Protein AF-A0A1M6G8F4-F1 (afdb_monomer)

InterPro domains:
  IPR012903 Nif11 domain [PF07862] (1-48)

Foldseek 3Di:
DALVLLLVCLVCLLPPPPLVVLLLPDPAPVSNQVSCVVVVSHDDPVSNVVSLVVQCVP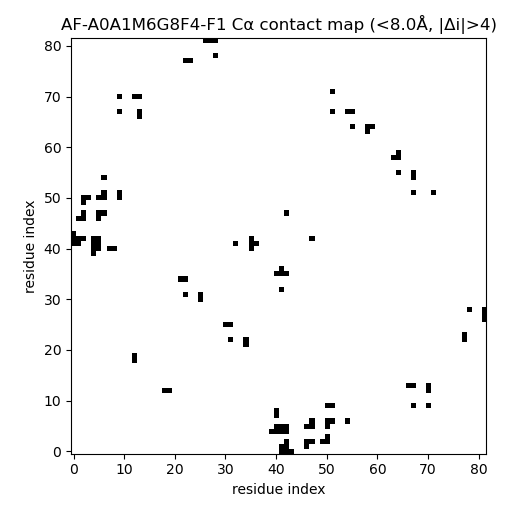DPDPVSNVSSVVSVVSVVVSNVVD

Sequence (82 aa):
MTVANAQKFIKRGLTDSELRARLNRAADPGEIQQILEEEDLGFTPGEFDEAYHHALTECQTNDAANQIKEFEGWWDLLFRTF

Radius of gyration: 12.18 Å; Cα contacts (8 Å, |Δi|>4): 63; chains: 1; bounding box: 22×26×32 Å

Structure (mmCIF, N/CA/C/O backbone):
data_AF-A0A1M6G8F4-F1
#
_entry.id   AF-A0A1M6G8F4-F1
#
loop_
_atom_site.group_PDB
_atom_site.id
_atom_site.type_symbol
_atom_site.label_atom_id
_atom_site.label_alt_id
_atom_site.label_comp_id
_atom_site.label_asym_id
_atom_site.label_entity_id
_atom_site.label_seq_id
_atom_site.pdbx_PDB_ins_code
_atom_site.Cartn_x
_atom_site.Cartn_y
_atom_site.Cartn_z
_atom_site.occupancy
_atom_site.B_iso_or_equiv
_atom_site.auth_seq_id
_atom_site.auth_comp_id
_atom_site.auth_asym_id
_atom_site.auth_atom_id
_atom_site.pdbx_PDB_model_num
ATOM 1 N N . MET A 1 1 ? -7.067 10.044 7.394 1.00 57.94 1 MET A N 1
ATOM 2 C CA . MET A 1 1 ? -6.502 9.084 6.425 1.00 57.94 1 MET A CA 1
ATOM 3 C C . MET A 1 1 ? -6.544 9.758 5.071 1.00 57.94 1 MET A C 1
ATOM 5 O O . MET A 1 1 ? -7.428 10.585 4.882 1.00 57.94 1 MET A O 1
ATOM 9 N N . THR A 1 2 ? -5.497 9.606 4.266 1.00 84.50 2 THR A N 1
ATOM 10 C CA . THR A 1 2 ? -5.312 10.419 3.055 1.00 84.50 2 THR A CA 1
ATOM 11 C C . THR A 1 2 ? -4.767 9.551 1.934 1.00 84.50 2 THR A C 1
ATOM 13 O O . THR A 1 2 ? -3.982 8.639 2.199 1.00 84.50 2 THR A O 1
ATOM 16 N N . VAL A 1 3 ? -5.061 9.910 0.685 1.00 90.81 3 VAL A N 1
ATOM 17 C CA . VAL A 1 3 ? -4.402 9.362 -0.517 1.00 90.81 3 VAL A CA 1
ATOM 18 C C . VAL A 1 3 ? -2.870 9.393 -0.380 1.00 90.81 3 VAL A C 1
ATOM 20 O O . VAL A 1 3 ? -2.180 8.476 -0.816 1.00 90.81 3 VAL A O 1
ATOM 23 N N . ALA A 1 4 ? -2.312 10.386 0.323 1.00 92.88 4 ALA A N 1
ATOM 24 C CA . ALA A 1 4 ? -0.877 10.464 0.595 1.00 92.88 4 ALA A CA 1
ATOM 25 C C . ALA A 1 4 ? -0.343 9.295 1.450 1.00 92.88 4 ALA A C 1
ATOM 27 O O . ALA A 1 4 ? 0.800 8.878 1.259 1.00 92.88 4 ALA A O 1
ATOM 28 N N . ASN A 1 5 ? -1.141 8.736 2.366 1.00 95.31 5 ASN A N 1
ATOM 29 C CA . ASN A 1 5 ? -0.755 7.538 3.121 1.00 95.31 5 ASN A CA 1
ATOM 30 C C . ASN A 1 5 ? -0.725 6.305 2.218 1.00 95.31 5 ASN A C 1
ATOM 32 O O . ASN A 1 5 ? 0.233 5.540 2.282 1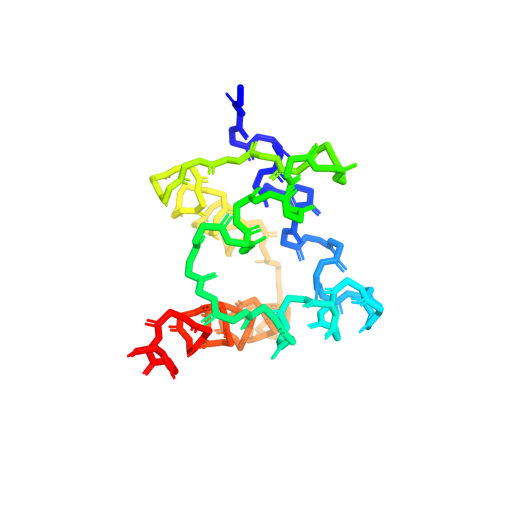.00 95.31 5 ASN A O 1
ATOM 36 N N . ALA A 1 6 ? -1.703 6.157 1.323 1.00 95.38 6 ALA A N 1
ATOM 37 C CA . ALA A 1 6 ? -1.700 5.089 0.327 1.00 95.38 6 ALA A CA 1
ATOM 38 C C . ALA A 1 6 ? -0.505 5.205 -0.639 1.00 95.38 6 ALA A C 1
ATOM 40 O O . ALA A 1 6 ? 0.167 4.218 -0.927 1.00 95.38 6 ALA A O 1
ATOM 41 N N . GLN A 1 7 ? -0.140 6.420 -1.058 1.00 94.31 7 GLN A N 1
ATOM 42 C CA . GLN A 1 7 ? 1.067 6.647 -1.863 1.00 94.31 7 GLN A CA 1
ATOM 43 C C . GLN A 1 7 ? 2.353 6.276 -1.110 1.00 94.31 7 GLN A C 1
ATOM 45 O O . GLN A 1 7 ? 3.259 5.667 -1.686 1.00 94.31 7 GLN A O 1
ATOM 50 N N . LYS A 1 8 ? 2.454 6.631 0.179 1.00 95.25 8 LYS A N 1
ATOM 51 C CA . LYS A 1 8 ? 3.572 6.200 1.035 1.00 95.25 8 LYS A CA 1
ATOM 52 C C . LYS A 1 8 ? 3.605 4.682 1.161 1.00 95.25 8 LYS A C 1
ATOM 54 O O . LYS A 1 8 ? 4.684 4.104 1.056 1.00 95.25 8 LYS A O 1
ATOM 59 N N . PHE A 1 9 ? 2.447 4.052 1.338 1.00 96.44 9 PHE A N 1
ATOM 60 C CA . PHE A 1 9 ? 2.326 2.604 1.417 1.00 96.44 9 PHE A CA 1
ATOM 61 C C . PHE A 1 9 ? 2.811 1.921 0.141 1.00 96.44 9 PHE A C 1
ATOM 63 O O . PHE A 1 9 ? 3.634 1.023 0.247 1.00 96.44 9 PHE A O 1
ATOM 70 N N . ILE A 1 10 ? 2.412 2.379 -1.049 1.00 94.44 10 ILE A N 1
ATOM 71 C CA . ILE A 1 10 ? 2.894 1.811 -2.321 1.00 94.44 10 ILE A CA 1
ATOM 72 C C . ILE A 1 10 ? 4.423 1.922 -2.414 1.00 94.44 10 ILE A C 1
ATOM 74 O O . ILE A 1 10 ? 5.113 0.933 -2.652 1.00 94.44 10 ILE A O 1
ATOM 78 N N . LYS A 1 11 ? 4.987 3.108 -2.151 1.00 93.19 11 LYS A N 1
ATOM 79 C CA . LYS A 1 11 ? 6.446 3.329 -2.210 1.00 93.19 11 LYS A CA 1
ATOM 80 C C . LYS 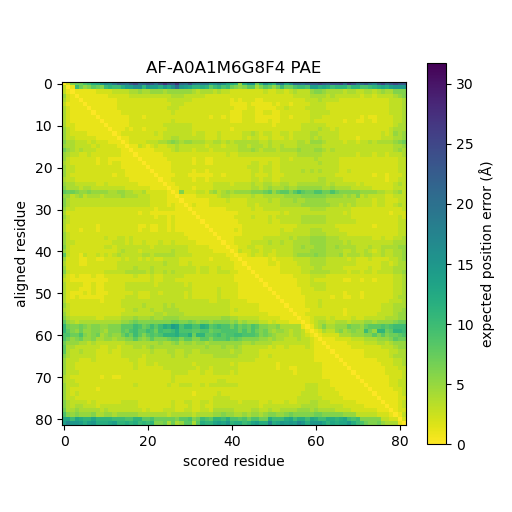A 1 11 ? 7.208 2.457 -1.212 1.00 93.19 11 LYS A C 1
ATOM 82 O O . LYS A 1 11 ? 8.255 1.896 -1.538 1.00 93.19 11 LYS A O 1
ATOM 87 N N . ARG A 1 12 ? 6.684 2.340 0.008 1.00 94.62 12 ARG A N 1
ATOM 88 C CA . ARG A 1 12 ? 7.308 1.566 1.077 1.00 94.62 12 ARG A CA 1
ATOM 89 C C . ARG A 1 12 ? 7.132 0.069 0.846 1.00 94.62 12 ARG A C 1
ATOM 91 O O . ARG A 1 12 ? 8.114 -0.648 0.888 1.00 94.62 12 ARG A O 1
ATOM 98 N N . GLY A 1 13 ? 5.946 -0.404 0.487 1.00 93.12 13 GLY A N 1
ATOM 99 C CA . GLY A 1 13 ? 5.662 -1.811 0.198 1.00 93.12 13 GLY A CA 1
ATOM 100 C C . GLY A 1 13 ? 6.404 -2.376 -1.023 1.00 93.12 13 GLY A C 1
ATOM 101 O O . GLY A 1 13 ? 6.554 -3.592 -1.143 1.00 93.12 13 GLY A O 1
ATOM 102 N N . LEU A 1 14 ? 6.928 -1.523 -1.908 1.00 91.75 14 LEU A N 1
ATOM 103 C CA . LEU A 1 14 ? 7.850 -1.936 -2.972 1.00 91.75 14 LEU A CA 1
ATOM 104 C C . LEU A 1 14 ? 9.268 -2.258 -2.466 1.00 91.75 14 LEU A C 1
ATOM 106 O O . LEU A 1 14 ? 9.975 -3.023 -3.115 1.00 91.75 14 LEU A O 1
ATOM 110 N N . THR A 1 15 ? 9.697 -1.695 -1.332 1.00 92.50 15 THR A N 1
ATOM 111 C CA . THR A 1 15 ? 11.094 -1.775 -0.854 1.00 92.50 15 THR A CA 1
ATOM 112 C C . THR A 1 15 ? 11.250 -2.394 0.539 1.00 92.50 15 THR A C 1
ATOM 114 O O . THR A 1 15 ? 12.293 -2.968 0.845 1.00 92.50 15 THR A O 1
ATOM 117 N N . ASP A 1 16 ? 10.213 -2.327 1.369 1.00 94.44 16 ASP A N 1
ATOM 118 C CA . ASP A 1 16 ? 10.178 -2.792 2.752 1.00 94.44 16 ASP A CA 1
ATOM 119 C C . ASP A 1 16 ? 9.638 -4.227 2.820 1.00 94.44 16 ASP A C 1
ATOM 121 O O . ASP 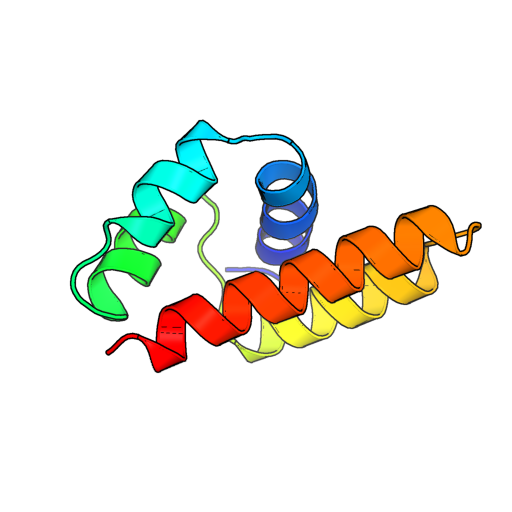A 1 16 ? 8.429 -4.485 2.830 1.00 94.44 16 ASP A O 1
ATOM 125 N N . SER A 1 17 ? 10.563 -5.186 2.842 1.00 93.12 17 SER A N 1
ATOM 126 C CA . SER A 1 17 ? 10.242 -6.610 2.945 1.00 93.12 17 SER A CA 1
ATOM 127 C C . SER A 1 17 ? 9.685 -7.004 4.316 1.00 93.12 17 SER A C 1
ATOM 129 O O . SER A 1 17 ? 8.934 -7.978 4.397 1.00 93.12 17 SER A O 1
ATOM 131 N N . GLU A 1 18 ? 9.996 -6.256 5.377 1.00 94.69 18 GLU A N 1
ATOM 132 C CA . GLU A 1 18 ? 9.503 -6.520 6.730 1.00 94.69 18 GLU A CA 1
ATOM 133 C C . GLU A 1 18 ? 8.025 -6.146 6.854 1.00 94.69 18 GLU A C 1
ATOM 135 O O . GLU A 1 18 ? 7.225 -6.958 7.328 1.00 94.69 18 GLU A O 1
ATOM 140 N N . LEU A 1 19 ? 7.636 -4.981 6.324 1.00 94.94 19 LEU A N 1
ATOM 141 C CA . LEU A 1 19 ? 6.234 -4.574 6.224 1.00 94.94 19 LEU A CA 1
ATOM 142 C C . LEU A 1 19 ? 5.414 -5.619 5.459 1.00 94.94 19 LEU A C 1
ATOM 144 O O . LEU A 1 19 ? 4.373 -6.071 5.938 1.00 94.94 19 LEU A O 1
ATOM 148 N N . ARG A 1 20 ? 5.904 -6.072 4.296 1.00 94.75 20 ARG A N 1
ATOM 149 C CA . ARG A 1 20 ? 5.224 -7.129 3.530 1.00 94.75 20 ARG A CA 1
ATOM 150 C C . ARG A 1 20 ? 5.126 -8.424 4.326 1.00 94.75 20 ARG A C 1
ATOM 152 O O . ARG A 1 20 ? 4.082 -9.067 4.301 1.00 94.75 20 ARG A O 1
ATOM 159 N N . ALA A 1 21 ? 6.188 -8.837 5.015 1.00 94.88 21 ALA A N 1
ATOM 160 C CA . ALA A 1 21 ? 6.174 -10.063 5.808 1.00 94.88 21 ALA A CA 1
ATOM 161 C C . ALA A 1 21 ? 5.151 -9.999 6.952 1.00 94.88 21 ALA A C 1
ATOM 163 O O . ALA A 1 21 ? 4.490 -11.001 7.214 1.00 94.88 21 ALA A O 1
ATOM 164 N N . ARG A 1 22 ? 4.990 -8.838 7.600 1.00 95.44 22 ARG A N 1
ATOM 165 C CA . ARG A 1 22 ? 3.947 -8.619 8.614 1.00 95.44 22 ARG A CA 1
ATOM 166 C C . ARG A 1 22 ? 2.549 -8.719 8.011 1.00 95.44 22 ARG A C 1
ATOM 168 O O . ARG A 1 22 ? 1.742 -9.488 8.516 1.00 95.44 22 ARG A O 1
ATOM 175 N N . LEU A 1 23 ? 2.296 -8.039 6.892 1.00 95.38 23 LEU A N 1
ATOM 176 C CA . LEU A 1 23 ? 0.991 -8.065 6.219 1.00 95.38 23 LEU A CA 1
ATOM 177 C C . LEU A 1 23 ? 0.606 -9.468 5.724 1.00 95.38 23 LEU A C 1
ATOM 179 O O . LEU A 1 23 ? -0.539 -9.869 5.866 1.00 95.38 23 LEU A O 1
ATOM 183 N N . ASN A 1 24 ? 1.562 -10.254 5.216 1.00 94.62 24 ASN A N 1
ATOM 184 C CA . ASN A 1 24 ? 1.308 -11.645 4.807 1.00 94.62 24 ASN A CA 1
ATOM 185 C C . ASN A 1 24 ? 1.014 -12.594 5.987 1.00 94.62 24 ASN A C 1
ATOM 187 O O . ASN A 1 24 ? 0.555 -13.709 5.760 1.00 94.62 24 ASN A O 1
ATOM 191 N N . ARG A 1 25 ? 1.340 -12.208 7.228 1.00 94.69 25 ARG A N 1
ATOM 192 C CA . ARG A 1 25 ? 1.052 -13.002 8.435 1.00 94.69 25 ARG A CA 1
ATOM 193 C C . ARG A 1 25 ? -0.275 -12.633 9.090 1.00 94.69 25 ARG A C 1
ATOM 195 O O . ARG A 1 25 ? -0.661 -13.336 10.019 1.00 94.69 25 ARG A O 1
ATOM 202 N N . ALA A 1 26 ? -0.924 -11.562 8.635 1.00 94.94 26 ALA A N 1
ATOM 203 C CA . ALA A 1 26 ? -2.217 -11.153 9.152 1.00 94.94 26 ALA A CA 1
ATOM 204 C C . ALA A 1 26 ? -3.234 -12.293 8.989 1.00 94.94 26 ALA A C 1
ATOM 206 O O . ALA A 1 26 ? -3.275 -12.950 7.948 1.00 94.94 26 ALA A O 1
ATOM 207 N N . ALA A 1 27 ? -4.023 -12.536 10.029 1.00 90.00 27 ALA A N 1
ATOM 208 C CA . ALA A 1 27 ? -4.995 -13.618 10.106 1.00 90.00 27 ALA A CA 1
ATOM 209 C C . ALA A 1 27 ? -6.353 -13.250 9.495 1.00 90.00 27 ALA A C 1
ATOM 211 O O . ALA A 1 27 ? -7.108 -14.148 9.122 1.00 90.00 27 ALA A O 1
ATOM 212 N N . ASP A 1 28 ? -6.653 -11.954 9.377 1.00 93.19 28 ASP A N 1
ATOM 213 C CA . ASP A 1 28 ? -7.871 -11.438 8.761 1.00 93.19 28 ASP A CA 1
ATOM 214 C C . ASP A 1 28 ? -7.686 -9.996 8.227 1.00 93.19 28 ASP A C 1
ATOM 216 O O . ASP A 1 28 ? -6.688 -9.330 8.533 1.00 93.19 28 ASP A O 1
ATOM 220 N N . PRO A 1 29 ? -8.640 -9.473 7.428 1.00 91.06 29 PRO A N 1
ATOM 221 C CA . PRO A 1 29 ? -8.572 -8.109 6.898 1.00 91.06 29 PRO A CA 1
ATOM 222 C C . PRO A 1 29 ? -8.513 -7.004 7.965 1.00 91.06 29 PRO A C 1
ATOM 224 O O . PRO A 1 29 ? -7.995 -5.920 7.698 1.00 91.06 29 PRO A O 1
ATOM 227 N N . GLY A 1 30 ? -9.052 -7.248 9.162 1.00 93.56 30 GLY A N 1
ATOM 228 C CA . GLY A 1 30 ? -8.998 -6.309 10.278 1.00 93.56 30 GLY A CA 1
ATOM 229 C C . GLY A 1 30 ? -7.584 -6.166 10.837 1.00 93.56 30 GLY A C 1
ATOM 230 O O . GLY A 1 30 ? -7.154 -5.048 11.115 1.00 93.56 30 GLY A O 1
ATOM 231 N N . GLU A 1 31 ? -6.828 -7.261 10.932 1.00 95.06 31 GLU A N 1
ATOM 232 C CA . GLU A 1 31 ? -5.417 -7.221 11.340 1.00 95.06 31 GLU A CA 1
ATOM 233 C C . GLU A 1 31 ? -4.544 -6.485 10.309 1.00 95.06 31 GLU A C 1
ATOM 235 O O . GLU A 1 31 ? -3.669 -5.707 10.686 1.00 95.06 31 GLU A O 1
ATOM 240 N N . ILE A 1 32 ? -4.829 -6.630 9.008 1.00 94.38 32 ILE A N 1
ATOM 241 C CA . ILE A 1 32 ? -4.172 -5.827 7.959 1.00 94.38 32 ILE A CA 1
ATOM 242 C C . ILE A 1 32 ? -4.378 -4.331 8.216 1.00 94.38 32 ILE A C 1
ATOM 244 O O . ILE A 1 32 ? -3.417 -3.559 8.181 1.00 94.38 32 ILE A O 1
ATOM 248 N N . GLN A 1 33 ? -5.617 -3.922 8.501 1.00 93.81 33 GLN A N 1
ATOM 249 C CA . GLN A 1 33 ? -5.935 -2.525 8.785 1.00 93.81 33 GLN A CA 1
ATOM 250 C C . GLN A 1 33 ? -5.210 -2.020 10.042 1.00 93.81 33 GLN A C 1
ATOM 252 O O . GLN A 1 33 ? -4.670 -0.917 10.025 1.00 93.81 33 GLN A O 1
ATOM 257 N N . GLN A 1 34 ? -5.132 -2.834 11.099 1.00 95.31 34 GLN A N 1
ATOM 258 C CA . GLN A 1 34 ? -4.391 -2.486 12.316 1.00 95.31 34 GLN A CA 1
ATOM 259 C C . GLN A 1 34 ? -2.898 -2.290 12.042 1.00 95.31 34 GLN A C 1
ATOM 261 O O . GLN A 1 34 ? -2.339 -1.279 12.455 1.00 95.31 34 GLN A O 1
ATOM 266 N N . ILE A 1 35 ? -2.263 -3.195 11.286 1.00 95.56 35 ILE A N 1
ATOM 267 C CA . ILE A 1 35 ? -0.847 -3.062 10.903 1.00 95.56 35 ILE A CA 1
ATOM 268 C C . ILE A 1 35 ? -0.621 -1.759 10.128 1.00 95.56 35 ILE A C 1
ATOM 270 O O . ILE A 1 35 ? 0.359 -1.059 10.368 1.00 95.56 35 ILE A O 1
ATOM 274 N N . LEU A 1 36 ? -1.519 -1.408 9.203 1.00 94.75 36 LEU A N 1
ATOM 275 C CA . LEU A 1 36 ? -1.412 -0.151 8.464 1.00 94.75 36 LEU A CA 1
ATOM 276 C C . LEU A 1 36 ? -1.567 1.071 9.377 1.00 94.75 36 LEU A C 1
ATOM 278 O O . LEU A 1 36 ? -0.849 2.051 9.199 1.00 94.75 36 LEU A O 1
ATOM 282 N N . GLU A 1 37 ? -2.470 1.033 10.353 1.00 94.12 37 GLU A N 1
ATOM 283 C CA . GLU A 1 37 ? -2.653 2.120 11.319 1.00 94.12 37 GLU A CA 1
ATOM 284 C C . GLU A 1 37 ? -1.447 2.289 12.252 1.00 94.12 37 GLU A C 1
ATOM 286 O O . GLU A 1 37 ? -0.999 3.417 12.449 1.00 94.12 37 GLU A O 1
ATOM 291 N N . GLU A 1 38 ? -0.873 1.192 12.756 1.00 94.62 38 GLU A N 1
ATOM 292 C CA . GLU A 1 38 ? 0.345 1.196 13.584 1.00 94.62 38 GLU A CA 1
ATOM 293 C C . GLU A 1 38 ? 1.555 1.808 12.867 1.00 94.62 38 GLU A C 1
ATOM 295 O O . GLU A 1 38 ? 2.434 2.391 13.500 1.00 94.62 38 GLU A O 1
ATOM 300 N N . GLU A 1 39 ? 1.600 1.680 11.543 1.00 92.88 39 GLU A N 1
ATOM 301 C CA . GLU A 1 39 ? 2.682 2.177 10.694 1.00 92.88 39 GLU A CA 1
ATOM 302 C C . GLU A 1 39 ? 2.440 3.605 10.168 1.00 92.88 39 GLU A C 1
ATOM 304 O O . GLU A 1 39 ? 3.189 4.071 9.306 1.00 92.88 39 GLU A O 1
ATOM 309 N N . ASP A 1 40 ? 1.395 4.298 10.644 1.00 92.44 40 ASP A N 1
ATOM 310 C CA . ASP A 1 40 ? 0.927 5.597 10.127 1.00 92.44 40 ASP A CA 1
ATOM 311 C C . ASP A 1 40 ? 0.566 5.563 8.621 1.00 92.44 40 ASP A C 1
ATOM 313 O O . ASP A 1 40 ? 0.622 6.567 7.898 1.00 92.44 40 ASP A O 1
ATOM 317 N N . LEU A 1 41 ? 0.160 4.389 8.135 1.00 94.38 41 LEU A N 1
ATOM 318 C CA . LEU A 1 41 ? -0.209 4.091 6.750 1.00 94.38 41 LEU A CA 1
ATOM 319 C C . LEU A 1 41 ? -1.703 3.788 6.581 1.00 94.38 41 LEU A C 1
ATOM 321 O O . LEU A 1 41 ? -2.088 3.242 5.558 1.00 94.38 41 LEU A O 1
ATOM 325 N N . GLY A 1 42 ? -2.568 4.155 7.528 1.00 93.25 42 GLY A N 1
ATOM 326 C CA . GLY A 1 42 ? -4.013 3.943 7.389 1.00 93.25 42 GLY A CA 1
ATOM 327 C C . GLY A 1 42 ? -4.613 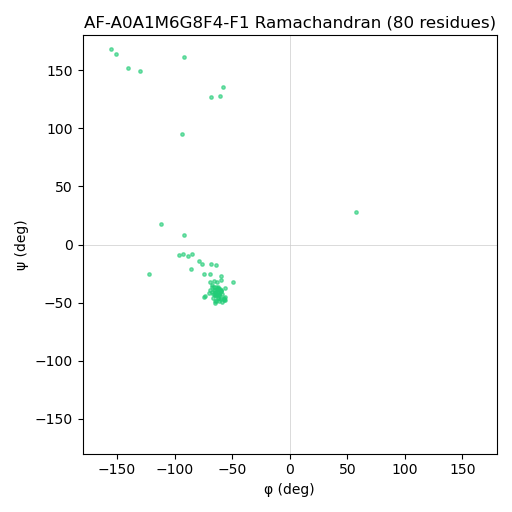4.678 6.175 1.00 93.25 42 GLY A C 1
ATOM 328 O O . GLY A 1 42 ? -4.430 5.898 6.025 1.00 93.25 42 GLY A O 1
ATOM 329 N N . PHE A 1 43 ? -5.343 3.935 5.336 1.00 95.06 43 PHE A N 1
ATOM 330 C CA . PHE A 1 43 ? -6.116 4.406 4.178 1.00 95.06 43 PHE A CA 1
ATOM 331 C C . PHE A 1 43 ? -7.324 3.491 3.912 1.00 95.06 43 PHE A C 1
ATOM 333 O O . PHE A 1 43 ? -7.400 2.370 4.402 1.00 95.06 43 PHE A O 1
ATOM 340 N N . THR A 1 44 ? -8.276 3.978 3.124 1.00 93.19 44 THR A N 1
ATOM 341 C CA . THR A 1 44 ? -9.435 3.229 2.622 1.00 93.19 44 THR A CA 1
ATOM 342 C C . THR A 1 44 ? -9.144 2.583 1.260 1.00 93.19 44 THR A C 1
ATOM 344 O O . THR A 1 44 ? -8.252 3.042 0.543 1.00 93.19 44 THR A O 1
ATOM 347 N N . PRO A 1 45 ? -9.927 1.575 0.827 1.00 91.06 45 PRO A N 1
ATOM 348 C CA . PRO A 1 45 ? -9.749 0.961 -0.492 1.00 91.06 45 PRO A CA 1
ATOM 349 C C . PRO A 1 45 ? -9.814 1.959 -1.660 1.00 91.06 45 PRO A C 1
ATOM 351 O O . PRO A 1 45 ? -9.036 1.848 -2.600 1.00 91.06 45 PRO A O 1
ATOM 354 N N . GLY A 1 46 ? -10.694 2.966 -1.587 1.00 93.12 46 GLY A N 1
ATOM 355 C CA . GLY A 1 46 ? -10.783 4.006 -2.619 1.00 93.12 46 GLY A CA 1
ATOM 356 C C . GLY A 1 46 ? -9.552 4.917 -2.664 1.00 93.12 46 GLY A C 1
ATOM 357 O O . GLY A 1 46 ? -9.101 5.291 -3.740 1.00 93.12 46 GLY A O 1
ATOM 358 N N . GLU A 1 47 ? -8.960 5.227 -1.507 1.00 94.94 47 GLU A N 1
ATOM 359 C CA . GLU A 1 47 ? -7.708 5.996 -1.445 1.00 94.94 47 GLU A CA 1
ATOM 360 C C . GLU A 1 47 ? -6.515 5.198 -1.985 1.00 94.94 47 GLU A C 1
ATOM 362 O O . GLU A 1 47 ? -5.600 5.786 -2.563 1.00 94.94 47 GLU A O 1
ATOM 367 N N . PHE A 1 48 ? -6.521 3.872 -1.811 1.00 95.44 48 PHE A N 1
ATOM 368 C CA . PHE A 1 48 ? -5.535 2.992 -2.434 1.00 95.44 48 PHE A CA 1
ATOM 369 C C . PHE A 1 48 ? -5.653 3.004 -3.956 1.00 95.44 48 PHE A C 1
ATOM 371 O O . PHE A 1 48 ? -4.648 3.214 -4.632 1.00 95.44 48 PHE A O 1
ATOM 378 N N . ASP A 1 49 ? -6.868 2.836 -4.480 1.00 94.56 49 ASP A N 1
ATOM 379 C CA . ASP A 1 49 ? -7.136 2.862 -5.920 1.00 94.56 49 ASP A CA 1
ATOM 380 C C . ASP A 1 49 ? -6.674 4.185 -6.552 1.00 94.56 49 ASP A C 1
ATOM 382 O O . ASP A 1 49 ? -5.949 4.193 -7.548 1.00 94.56 49 ASP A O 1
ATOM 386 N N . GLU A 1 50 ? -6.989 5.319 -5.922 1.00 95.38 50 GLU A N 1
ATOM 387 C CA . GLU A 1 50 ? -6.539 6.634 -6.387 1.00 95.38 50 GLU A CA 1
ATOM 388 C C . GLU A 1 50 ? -5.005 6.762 -6.363 1.00 95.38 50 GLU A C 1
ATOM 390 O O . GLU A 1 50 ? -4.391 7.208 -7.338 1.00 95.38 50 GLU A O 1
ATOM 395 N N . ALA A 1 51 ? -4.360 6.334 -5.274 1.00 95.75 51 ALA A N 1
ATOM 396 C CA . ALA A 1 51 ? -2.905 6.368 -5.153 1.00 95.75 51 ALA A CA 1
ATOM 397 C C . ALA A 1 51 ? -2.205 5.457 -6.171 1.00 95.75 51 ALA A C 1
ATOM 399 O O . ALA A 1 51 ? -1.150 5.824 -6.694 1.00 95.75 51 ALA A O 1
ATOM 400 N N . TYR A 1 52 ? -2.788 4.298 -6.469 1.00 95.69 52 TYR A N 1
ATOM 401 C CA . TYR A 1 52 ? -2.298 3.362 -7.473 1.00 95.69 52 TYR A CA 1
ATOM 402 C C . TYR A 1 52 ? -2.359 3.962 -8.882 1.00 95.69 52 TYR A C 1
ATOM 404 O O . TYR A 1 52 ? -1.341 4.004 -9.580 1.00 95.69 52 TYR A O 1
ATOM 412 N N . HIS A 1 53 ? -3.510 4.516 -9.276 1.00 94.62 53 HIS A N 1
ATOM 413 C CA . HIS A 1 53 ? -3.664 5.191 -10.567 1.00 94.62 53 HIS A CA 1
ATOM 414 C C . HIS A 1 53 ? -2.706 6.378 -10.712 1.00 94.62 53 HIS A C 1
ATOM 416 O O . HIS A 1 53 ? -2.109 6.581 -11.776 1.00 94.62 53 HIS A O 1
ATOM 422 N N . HIS A 1 54 ? -2.510 7.139 -9.633 1.00 93.56 54 HIS A N 1
ATOM 423 C CA . HIS A 1 54 ? -1.525 8.215 -9.597 1.00 93.56 54 HIS A CA 1
ATOM 424 C C . HIS A 1 54 ? -0.105 7.681 -9.821 1.00 93.56 54 HIS A C 1
ATOM 426 O O . HIS A 1 54 ? 0.613 8.179 -10.686 1.00 93.56 54 HIS A O 1
ATOM 432 N N . ALA A 1 55 ? 0.285 6.627 -9.101 1.00 92.31 55 ALA A N 1
ATOM 433 C CA . ALA A 1 55 ? 1.615 6.035 -9.204 1.00 92.31 55 ALA A CA 1
ATOM 434 C C . ALA A 1 55 ? 1.901 5.475 -10.611 1.00 92.31 55 ALA A C 1
ATOM 436 O O . ALA A 1 55 ? 3.006 5.649 -11.127 1.00 92.31 55 ALA A O 1
ATOM 437 N N . LEU A 1 56 ? 0.906 4.866 -11.267 1.00 93.12 56 LEU A N 1
ATOM 438 C CA . LEU A 1 56 ? 1.021 4.437 -12.663 1.00 93.12 56 LEU A CA 1
ATOM 439 C C . LEU A 1 56 ? 1.170 5.612 -13.633 1.00 93.12 56 LEU A C 1
ATOM 441 O O . LEU A 1 56 ? 1.949 5.520 -14.579 1.00 93.12 56 LEU A O 1
ATOM 445 N N . THR A 1 57 ? 0.447 6.707 -13.400 1.00 91.38 57 THR A N 1
ATOM 446 C CA . THR A 1 57 ? 0.508 7.907 -14.249 1.00 91.38 57 THR A CA 1
ATOM 447 C C . THR A 1 57 ? 1.865 8.610 -14.143 1.00 91.38 57 THR A C 1
ATOM 449 O O . THR A 1 57 ? 2.367 9.136 -15.134 1.00 91.38 57 THR A O 1
ATOM 452 N N . GLU A 1 58 ? 2.485 8.604 -12.961 1.00 89.06 58 GLU A N 1
ATOM 453 C CA . GLU A 1 58 ? 3.809 9.201 -12.732 1.00 89.06 58 GLU A CA 1
ATOM 454 C C . GLU A 1 58 ? 4.973 8.352 -13.269 1.00 89.06 58 GLU A C 1
ATOM 456 O O . GLU A 1 58 ? 6.091 8.856 -13.422 1.00 89.06 58 GLU A O 1
ATOM 461 N N . CYS A 1 59 ? 4.745 7.067 -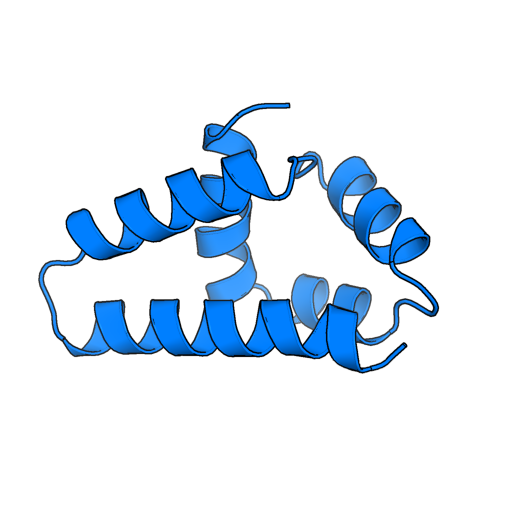13.555 1.00 87.06 59 CYS A N 1
ATOM 462 C CA . CYS A 1 59 ? 5.792 6.180 -14.046 1.00 87.06 59 CYS A CA 1
ATOM 463 C C . CYS A 1 59 ? 6.247 6.552 -15.456 1.00 87.06 59 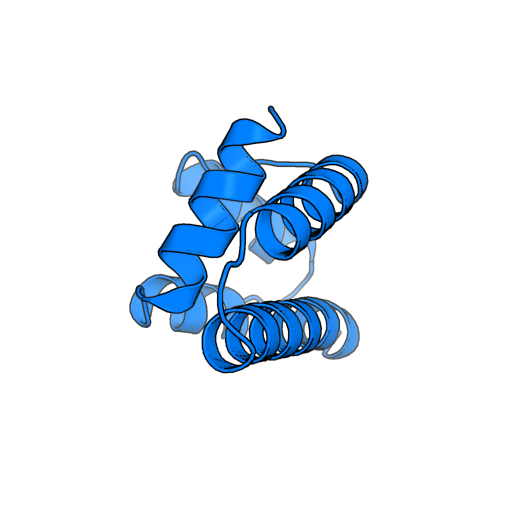CYS A C 1
ATOM 465 O O . CYS A 1 59 ? 5.468 6.606 -16.401 1.00 87.06 59 CYS A O 1
ATOM 467 N N . GLN A 1 60 ? 7.558 6.731 -15.612 1.00 84.50 60 GLN A N 1
ATOM 468 C CA . GLN A 1 60 ? 8.174 7.081 -16.894 1.00 84.50 60 GLN A CA 1
ATOM 469 C C . GLN A 1 60 ? 8.709 5.859 -17.654 1.00 84.50 60 GLN A C 1
ATOM 471 O O . GLN A 1 60 ? 9.112 5.982 -18.810 1.00 84.50 60 GLN A O 1
ATOM 476 N N . THR A 1 61 ? 8.739 4.681 -17.020 1.00 89.94 61 THR A N 1
ATOM 477 C CA . THR A 1 61 ? 9.275 3.445 -17.604 1.00 89.94 61 THR A CA 1
ATOM 478 C C . THR A 1 61 ? 8.297 2.284 -17.465 1.00 89.94 61 THR A C 1
ATOM 480 O O . THR A 1 61 ? 7.546 2.186 -16.492 1.00 89.94 61 THR A O 1
ATOM 483 N N . ASN A 1 62 ? 8.345 1.369 -18.436 1.00 87.50 62 ASN A N 1
ATOM 484 C CA . ASN A 1 62 ? 7.543 0.146 -18.407 1.00 87.50 62 ASN A CA 1
ATOM 485 C C . ASN A 1 62 ? 7.902 -0.749 -17.213 1.00 87.50 62 ASN A C 1
ATOM 487 O O . ASN A 1 62 ? 7.007 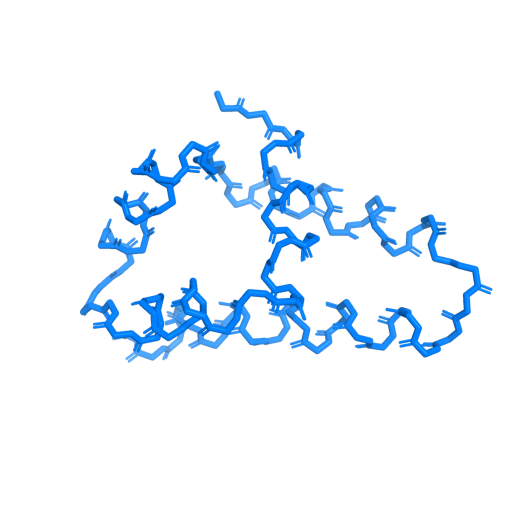-1.335 -16.613 1.00 87.50 62 ASN A O 1
ATOM 491 N N . ASP A 1 63 ? 9.181 -0.824 -16.837 1.00 89.31 63 ASP A N 1
ATOM 492 C CA . ASP A 1 63 ? 9.617 -1.633 -15.694 1.00 89.31 63 ASP A CA 1
ATOM 493 C C . ASP A 1 63 ? 9.025 -1.129 -14.372 1.00 89.31 63 ASP A C 1
ATOM 495 O O . ASP A 1 63 ? 8.516 -1.926 -13.586 1.00 89.31 63 ASP A O 1
ATOM 499 N N . ALA A 1 64 ? 9.005 0.190 -14.147 1.00 88.69 64 ALA A N 1
ATOM 500 C CA . ALA A 1 64 ? 8.399 0.769 -12.948 1.00 88.69 64 ALA A CA 1
ATOM 501 C C . ALA A 1 64 ? 6.880 0.531 -12.910 1.00 88.69 64 ALA A C 1
ATOM 503 O O . ALA A 1 64 ? 6.333 0.141 -11.879 1.00 88.69 64 ALA A O 1
ATOM 504 N N . ALA A 1 65 ? 6.203 0.688 -14.052 1.00 91.62 65 ALA A N 1
ATOM 505 C CA . ALA A 1 65 ? 4.776 0.396 -14.156 1.00 91.62 65 ALA A CA 1
ATOM 506 C C . ALA A 1 65 ? 4.467 -1.089 -13.882 1.00 91.62 65 ALA A C 1
ATOM 508 O O . ALA A 1 65 ? 3.472 -1.399 -13.229 1.00 91.62 65 ALA A O 1
ATOM 509 N N . ASN A 1 66 ? 5.321 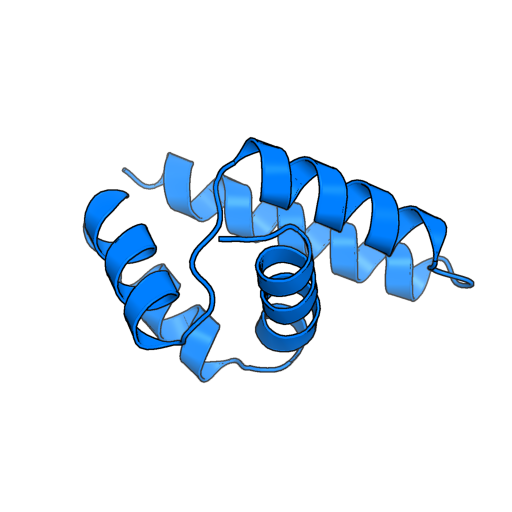-2.010 -14.340 1.00 93.50 66 ASN A N 1
ATOM 510 C CA . ASN A 1 66 ? 5.171 -3.439 -14.061 1.00 93.50 66 ASN A CA 1
ATOM 511 C C . ASN A 1 66 ? 5.336 -3.749 -12.569 1.00 93.50 66 ASN A C 1
ATOM 513 O O . ASN A 1 66 ? 4.508 -4.468 -12.020 1.00 93.50 66 ASN A O 1
ATOM 517 N N . GLN A 1 67 ? 6.321 -3.154 -11.891 1.00 92.94 67 GLN A N 1
ATOM 518 C CA . GLN A 1 67 ? 6.499 -3.333 -10.443 1.00 92.94 67 GLN A CA 1
ATOM 519 C C . GLN A 1 67 ? 5.279 -2.868 -9.639 1.00 92.94 67 GLN A C 1
ATOM 521 O O . GLN A 1 67 ? 4.875 -3.526 -8.682 1.00 92.94 67 GLN A O 1
ATOM 526 N N . ILE A 1 68 ? 4.662 -1.754 -10.038 1.00 94.69 68 ILE A N 1
ATOM 527 C CA . ILE A 1 68 ? 3.448 -1.243 -9.389 1.00 94.69 68 ILE A CA 1
ATOM 528 C C . ILE A 1 68 ? 2.256 -2.180 -9.622 1.00 94.69 68 ILE A C 1
ATOM 530 O O . ILE A 1 68 ? 1.513 -2.457 -8.684 1.00 94.69 68 ILE A O 1
ATOM 534 N N . LYS A 1 69 ? 2.099 -2.727 -10.833 1.00 94.94 69 LYS A N 1
ATOM 535 C CA . LYS A 1 69 ? 1.056 -3.726 -11.134 1.00 94.94 69 LYS A CA 1
ATOM 536 C C . LYS A 1 69 ? 1.249 -5.025 -10.356 1.00 94.94 69 LYS A C 1
ATOM 538 O O . LYS A 1 69 ? 0.293 -5.588 -9.838 1.00 94.94 69 LYS A O 1
ATOM 543 N N . GLU A 1 70 ? 2.486 -5.503 -10.250 1.00 94.94 70 GLU A N 1
ATOM 544 C CA . GLU A 1 70 ? 2.812 -6.671 -9.426 1.00 94.94 70 GLU A CA 1
ATOM 545 C C . GLU A 1 70 ? 2.514 -6.413 -7.944 1.00 94.94 70 GLU A C 1
ATOM 547 O O . GLU A 1 70 ? 2.052 -7.306 -7.232 1.00 94.94 70 GLU A O 1
ATOM 552 N N . PHE A 1 71 ? 2.746 -5.184 -7.477 1.00 95.19 71 PHE A N 1
ATOM 553 C CA . PHE A 1 71 ? 2.417 -4.774 -6.118 1.00 95.19 71 PHE A CA 1
ATOM 554 C C . PHE A 1 71 ? 0.907 -4.756 -5.857 1.00 95.19 71 PHE A C 1
ATOM 556 O O . PHE A 1 71 ? 0.478 -5.319 -4.853 1.00 95.19 71 PHE A O 1
ATOM 563 N N . GLU A 1 72 ? 0.106 -4.182 -6.758 1.00 95.62 72 GLU A N 1
ATOM 564 C CA . GLU A 1 72 ? -1.363 -4.244 -6.688 1.00 95.62 72 GLU A CA 1
ATOM 565 C C . GLU A 1 72 ? -1.852 -5.696 -6.673 1.00 95.62 72 GLU A C 1
ATOM 567 O O . GLU A 1 72 ? -2.631 -6.077 -5.805 1.00 95.62 72 GLU A O 1
ATOM 572 N N . GLY A 1 73 ? -1.324 -6.543 -7.560 1.00 95.12 73 GLY A N 1
ATOM 573 C CA . GLY A 1 73 ? -1.687 -7.959 -7.589 1.00 95.12 73 GLY A CA 1
ATOM 574 C C . GLY A 1 73 ? -1.372 -8.685 -6.277 1.00 95.12 73 GLY A C 1
ATOM 575 O O . GLY A 1 73 ? -2.169 -9.495 -5.808 1.00 95.12 73 GLY A O 1
ATOM 576 N N . TRP A 1 74 ? -0.233 -8.386 -5.646 1.00 95.25 74 TRP A N 1
ATOM 577 C CA . TRP A 1 74 ? 0.082 -8.904 -4.312 1.00 95.25 74 TRP A CA 1
ATOM 578 C C . TRP A 1 74 ? -0.886 -8.383 -3.242 1.00 95.25 74 TRP A C 1
ATOM 580 O O . TRP A 1 74 ? -1.335 -9.164 -2.405 1.00 95.25 74 TRP A O 1
ATOM 590 N N . TRP A 1 75 ? -1.208 -7.091 -3.273 1.00 95.19 75 TRP A N 1
ATOM 591 C CA . TRP A 1 75 ? -2.143 -6.472 -2.337 1.00 95.19 75 TRP A CA 1
ATOM 592 C C . TRP A 1 75 ? -3.531 -7.119 -2.419 1.00 95.19 75 TRP A C 1
ATOM 594 O O . TRP A 1 75 ? -4.069 -7.542 -1.399 1.00 95.19 75 TRP A O 1
ATOM 604 N N . ASP A 1 76 ? -4.053 -7.323 -3.627 1.00 94.12 76 ASP A N 1
ATOM 605 C CA . ASP A 1 76 ? -5.321 -8.020 -3.864 1.00 94.12 76 ASP A CA 1
ATOM 606 C C . ASP A 1 76 ? -5.312 -9.465 -3.349 1.00 94.12 76 ASP A C 1
ATOM 608 O O . ASP A 1 76 ? -6.318 -9.958 -2.831 1.00 94.12 76 ASP A O 1
ATOM 612 N N . LEU A 1 77 ? -4.185 -10.169 -3.494 1.00 92.56 77 LEU A N 1
ATOM 613 C CA . LEU A 1 77 ? -4.050 -11.552 -3.035 1.00 92.56 77 LEU A CA 1
ATOM 614 C C . LEU A 1 77 ? -4.142 -11.679 -1.512 1.00 92.56 77 LEU A C 1
ATOM 616 O O . LEU A 1 77 ? -4.674 -12.687 -1.040 1.00 92.56 77 LEU A O 1
ATOM 620 N N . LEU A 1 78 ? -3.697 -10.675 -0.747 1.00 92.12 78 LEU A N 1
ATOM 621 C CA . LEU A 1 78 ? -3.837 -10.686 0.713 1.00 92.12 78 LEU A CA 1
ATOM 622 C C . LEU A 1 78 ? -5.305 -10.853 1.121 1.00 92.12 78 LEU A C 1
ATOM 624 O O . LEU A 1 78 ? -5.618 -11.709 1.940 1.00 92.12 78 LEU A O 1
ATOM 628 N N . PHE A 1 79 ? -6.221 -10.123 0.483 1.00 88.88 79 PHE A N 1
ATOM 629 C CA . PHE A 1 79 ? -7.649 -10.173 0.816 1.00 88.88 79 PHE A CA 1
ATOM 630 C C . PHE A 1 79 ? -8.385 -11.391 0.251 1.00 88.88 79 PHE A C 1
ATOM 632 O O . PHE A 1 79 ? -9.497 -11.674 0.682 1.00 88.88 79 PHE A O 1
ATOM 639 N N . ARG A 1 80 ? -7.786 -12.118 -0.700 1.00 87.69 80 ARG A N 1
ATOM 640 C CA . ARG A 1 80 ? -8.334 -13.380 -1.239 1.00 87.69 80 ARG A CA 1
ATOM 641 C C . ARG A 1 80 ? -7.897 -14.616 -0.456 1.00 87.69 80 ARG A C 1
ATOM 643 O O . ARG A 1 80 ? -8.370 -15.710 -0.750 1.00 87.69 80 ARG A O 1
ATOM 650 N N . THR A 1 81 ? -6.943 -14.457 0.458 1.00 75.31 81 THR A N 1
ATOM 651 C CA . THR A 1 81 ? -6.387 -15.558 1.256 1.00 75.31 81 THR A CA 1
ATOM 652 C C . THR A 1 81 ? -7.235 -15.852 2.505 1.00 75.31 81 THR A C 1
ATOM 654 O O . THR A 1 81 ? -7.026 -16.877 3.153 1.00 75.31 81 THR A O 1
ATOM 657 N N . PHE A 1 82 ? -8.221 -14.998 2.799 1.00 71.75 82 PHE A N 1
ATOM 658 C CA . PHE A 1 82 ? -9.236 -15.178 3.841 1.00 71.75 82 PHE A CA 1
ATOM 659 C C . PHE A 1 82 ? -10.550 -15.689 3.242 1.00 71.75 82 PHE A C 1
ATOM 661 O O . PHE A 1 82 ? -11.200 -16.533 3.898 1.00 71.75 82 PHE A O 1
#

Nearest PDB structures (foldseek):
  8ver-assembly1_F  TM=5.236E-01  e=4.393E+00  Escherichia coli
  1oxz-assembly1_A  TM=3.470E-01  e=2.815E+00  Homo sapiens
  2a7u-assembly1_B  TM=3.854E-01  e=5.803E+00  Escherichia coli O157:H7
  1z5h-assembly1_A  TM=3.127E-01  e=8.103E+00  Thermoplasma acidophilum

Mean predicted aligned error: 3.14 Å

pLDDT: mean 92.31, std 5.49, range [57.94, 96.44]

Solvent-accessible surface area (backbone atoms only — not comparable to full-atom values): 4578 Å² total; per-residue (Å²): 120,42,44,66,25,26,41,49,42,55,62,41,61,74,71,38,65,64,62,48,54,53,52,73,63,42,88,45,75,66,48,41,50,48,56,28,45,78,68,72,33,37,57,52,74,69,30,38,52,53,25,49,55,50,54,51,70,71,42,88,44,71,68,58,37,47,55,52,52,55,48,51,53,52,57,55,47,61,70,69,74,106

Secondary structure (DSSP, 8-state):
--HHHHHHHHHHHTT-HHHHHHHTT-SSHHHHHHHHHHTT----HHHHHHHHHHHHHH--SHHHHHHHHHHHHHHHHHHH--

Organism: NCBI:txid1121393